Protein AF-A0A661FQG8-F1 (afdb_monomer)

Sequence (50 aa):
MKDSINQIIRQRLTKMQKIHFVGVGGTGMSGIAEVMSNLGCQVSGSDIKE

Nearest PDB structures (foldseek):
  8hku-assembly1_ARF1  TM=6.253E-01  e=1.365E-01  Sulfolobus acidocaldarius DSM 639
  4u1t-assembly2_E  TM=5.615E-01  e=9.361E-01  Micromonospora echinospora
  3nm3-assembly1_D  TM=5.640E-01  e=2.541E+00  Nakaseomyces glabratus
  5wt6-assembly1_A-2  TM=6.118E-01  e=3.629E+00  Helicobacter pylori 26695
  2zsk-assembly1_B  TM=5.178E-01  e=4.827E+00  Pyrococcus horikoshii OT3

Structure (mmCIF, N/CA/C/O backbone):
data_AF-A0A661FQG8-F1
#
_entry.id   AF-A0A661FQG8-F1
#
loop_
_atom_site.group_PDB
_atom_site.id
_atom_site.type_symbol
_atom_site.label_atom_id
_atom_site.label_alt_id
_atom_site.label_comp_id
_atom_site.label_asym_id
_atom_site.label_entity_id
_atom_site.label_seq_id
_atom_site.pdbx_PDB_ins_code
_atom_site.Cartn_x
_atom_site.Cartn_y
_atom_site.Cartn_z
_atom_site.occupancy
_atom_site.B_iso_or_equiv
_atom_site.auth_seq_id
_atom_site.auth_comp_id
_atom_site.auth_asym_id
_atom_site.auth_atom_id
_atom_site.pdbx_PDB_model_num
ATOM 1 N N . MET A 1 1 ? -26.152 -3.594 12.444 1.00 60.44 1 MET A N 1
ATOM 2 C CA . MET A 1 1 ? -25.571 -4.807 13.083 1.00 60.44 1 MET A CA 1
ATOM 3 C C . MET A 1 1 ? -24.461 -5.419 12.230 1.00 60.44 1 MET A C 1
ATOM 5 O O . MET A 1 1 ? -23.367 -5.607 12.744 1.00 60.44 1 MET A O 1
ATOM 9 N N . LYS A 1 2 ? -24.695 -5.665 10.929 1.00 61.94 2 LYS A N 1
ATOM 10 C CA . LYS A 1 2 ? -23.643 -6.079 9.977 1.00 61.94 2 LYS A CA 1
ATOM 11 C C . LYS A 1 2 ? -22.494 -5.061 9.879 1.00 61.94 2 LYS A C 1
ATOM 13 O O . LYS A 1 2 ? -21.335 -5.454 9.796 1.00 61.94 2 LYS A O 1
ATOM 18 N N . ASP A 1 3 ? -22.809 -3.773 9.985 1.00 74.19 3 ASP A N 1
ATOM 19 C CA . ASP A 1 3 ? -21.826 -2.684 9.896 1.00 74.19 3 ASP A CA 1
ATOM 20 C C . ASP A 1 3 ? -20.826 -2.694 11.054 1.00 74.19 3 ASP A C 1
ATOM 22 O O . ASP A 1 3 ? -19.629 -2.545 10.839 1.00 74.19 3 ASP A O 1
ATOM 26 N N . SER A 1 4 ? -21.287 -2.985 12.273 1.00 79.25 4 SER A N 1
ATOM 27 C CA . SER A 1 4 ? -20.421 -3.080 13.452 1.00 79.25 4 SER A CA 1
ATOM 28 C C . SER A 1 4 ? -19.450 -4.262 13.365 1.00 79.25 4 SER A C 1
ATOM 30 O O . SER A 1 4 ? -18.297 -4.129 13.763 1.00 79.25 4 SER A O 1
ATOM 32 N N . ILE A 1 5 ? -19.874 -5.397 12.793 1.00 79.75 5 ILE A N 1
ATOM 33 C CA . ILE A 1 5 ? -18.993 -6.556 12.562 1.00 79.75 5 ILE A CA 1
ATOM 34 C C . ILE A 1 5 ? -17.930 -6.215 11.511 1.00 79.75 5 ILE A C 1
ATOM 36 O O . ILE A 1 5 ? -16.742 -6.444 11.743 1.00 79.75 5 ILE A O 1
ATOM 40 N N . ASN A 1 6 ? -18.332 -5.598 10.395 1.00 73.75 6 ASN A N 1
ATOM 41 C CA . ASN A 1 6 ? -17.394 -5.136 9.369 1.00 73.75 6 ASN A CA 1
ATOM 42 C C . ASN A 1 6 ? -16.393 -4.115 9.923 1.00 73.75 6 ASN A C 1
ATOM 44 O O . ASN A 1 6 ? -15.211 -4.154 9.581 1.00 73.75 6 ASN A O 1
ATOM 48 N N . GLN A 1 7 ? -16.838 -3.232 10.815 1.00 73.69 7 GLN A N 1
ATOM 49 C CA . GLN A 1 7 ? -15.984 -2.222 11.427 1.00 73.69 7 GLN A CA 1
ATOM 50 C C . GLN A 1 7 ? -14.965 -2.827 12.402 1.00 73.69 7 GLN A C 1
ATOM 52 O O . GLN A 1 7 ? -13.803 -2.422 12.385 1.00 73.69 7 GLN A O 1
ATOM 57 N N . ILE A 1 8 ? -15.344 -3.849 13.177 1.00 75.88 8 ILE A N 1
ATOM 58 C CA . ILE A 1 8 ? -14.423 -4.587 14.060 1.00 75.88 8 ILE A CA 1
ATOM 59 C C . ILE A 1 8 ? -13.371 -5.358 13.247 1.00 75.88 8 ILE A C 1
ATOM 61 O O . ILE A 1 8 ? -12.190 -5.350 13.603 1.00 75.88 8 ILE A O 1
ATOM 65 N N . ILE A 1 9 ? -13.773 -5.998 12.142 1.00 71.50 9 ILE A N 1
ATOM 66 C CA . ILE A 1 9 ? -12.846 -6.714 11.250 1.00 71.50 9 ILE A CA 1
ATOM 67 C C . ILE A 1 9 ? -11.849 -5.734 10.622 1.00 71.50 9 ILE A C 1
ATOM 69 O O . ILE A 1 9 ? -10.640 -5.977 10.671 1.00 71.50 9 ILE A O 1
ATOM 73 N N . ARG A 1 10 ? -12.329 -4.590 10.111 1.00 68.62 10 ARG A N 1
ATOM 74 C CA . ARG A 1 10 ? -11.457 -3.541 9.564 1.00 68.62 10 ARG A CA 1
ATOM 75 C C . ARG A 1 10 ? -10.466 -3.035 10.607 1.00 68.62 10 ARG A C 1
ATOM 77 O O . ARG A 1 10 ? -9.282 -3.004 10.312 1.00 68.62 10 ARG A O 1
ATOM 84 N N . GLN A 1 11 ? -10.896 -2.737 11.835 1.00 69.25 11 GLN A N 1
ATOM 85 C CA . GLN A 1 11 ? -10.010 -2.219 12.890 1.00 69.25 11 GLN A CA 1
ATOM 86 C C . GLN A 1 11 ? -8.858 -3.160 13.281 1.00 69.25 11 GLN A C 1
ATOM 88 O O . GLN A 1 11 ? -7.813 -2.692 13.735 1.00 69.25 11 GLN A O 1
ATOM 93 N N . ARG A 1 12 ? -9.015 -4.481 13.119 1.00 66.88 12 ARG A N 1
ATOM 94 C CA . ARG A 1 12 ? -7.933 -5.443 13.392 1.00 66.88 12 ARG A CA 1
ATOM 95 C C . ARG A 1 12 ? -6.929 -5.548 12.245 1.00 66.88 12 ARG A C 1
ATOM 97 O O . ARG A 1 12 ? -5.743 -5.710 12.517 1.00 66.88 12 ARG A O 1
ATOM 104 N N . LEU A 1 13 ? -7.385 -5.418 10.998 1.00 62.38 13 LEU A N 1
ATOM 105 C CA . LEU A 1 13 ? -6.527 -5.432 9.807 1.00 62.38 13 LEU A CA 1
ATOM 106 C C . LEU A 1 13 ? -5.794 -4.093 9.608 1.00 62.38 13 LEU A C 1
ATOM 108 O O . LEU A 1 13 ? -4.616 -4.075 9.264 1.00 62.38 13 LEU A O 1
ATOM 112 N N . THR A 1 14 ? -6.444 -2.968 9.916 1.00 58.50 14 THR A N 1
ATOM 113 C CA . THR A 1 14 ? -5.893 -1.612 9.740 1.00 58.50 14 THR A CA 1
ATOM 114 C C . THR A 1 14 ? -4.955 -1.160 10.859 1.00 58.50 14 THR A C 1
ATOM 116 O O . THR A 1 14 ? -4.436 -0.044 10.813 1.00 58.50 14 THR A O 1
ATOM 119 N N . LYS A 1 15 ? -4.681 -2.010 11.861 1.00 62.06 15 LYS A N 1
ATOM 120 C CA . LYS A 1 15 ? -3.661 -1.715 12.884 1.00 62.06 15 LYS A CA 1
ATOM 121 C C . LYS A 1 15 ? -2.272 -1.533 12.248 1.00 62.06 15 LYS A C 1
ATOM 123 O O . LYS A 1 15 ? -1.467 -0.749 12.743 1.00 62.06 15 LYS A O 1
ATOM 128 N N . MET A 1 16 ? -2.040 -2.185 11.105 1.00 63.19 16 MET A N 1
ATOM 129 C CA . MET A 1 16 ? -0.966 -1.885 10.152 1.00 63.19 16 MET A CA 1
ATOM 130 C C . MET A 1 16 ? -1.385 -0.679 9.301 1.00 63.19 16 MET A C 1
ATOM 132 O O . MET A 1 16 ? -1.809 -0.808 8.154 1.00 63.19 16 MET A O 1
ATOM 136 N N . GLN A 1 17 ? -1.358 0.503 9.914 1.00 75.62 17 GLN A N 1
ATOM 137 C CA . GLN A 1 17 ? -1.997 1.689 9.344 1.00 75.62 17 GLN A CA 1
ATOM 138 C C . GLN A 1 17 ? -1.243 2.236 8.127 1.00 75.62 17 GLN A C 1
ATOM 140 O O . GLN A 1 17 ? -1.866 2.854 7.272 1.00 75.62 17 GLN A O 1
ATOM 145 N N . LYS A 1 18 ? 0.072 1.984 8.037 1.00 89.56 18 LYS A N 1
ATOM 146 C CA . LYS A 1 18 ? 0.942 2.438 6.946 1.00 89.56 18 LYS A CA 1
ATOM 147 C C . LYS A 1 18 ? 1.848 1.310 6.468 1.00 89.56 18 LYS A C 1
ATOM 149 O O . LYS A 1 18 ? 2.570 0.727 7.272 1.00 89.56 18 LYS A O 1
ATOM 154 N N . ILE A 1 19 ? 1.827 1.032 5.170 1.00 91.56 19 ILE A N 1
ATOM 155 C CA . ILE A 1 19 ? 2.659 0.024 4.512 1.00 91.56 19 ILE A CA 1
ATOM 156 C C . ILE A 1 19 ? 3.465 0.724 3.416 1.00 91.56 19 ILE A C 1
ATOM 158 O O . ILE A 1 19 ? 2.909 1.483 2.620 1.00 91.56 19 ILE A O 1
ATOM 162 N N . HIS A 1 20 ? 4.776 0.485 3.386 1.00 93.88 20 HIS A N 1
ATOM 163 C CA . HIS A 1 20 ? 5.660 0.959 2.324 1.00 93.88 20 HIS A CA 1
ATOM 164 C C . HIS A 1 20 ? 6.210 -0.233 1.539 1.00 93.88 20 HIS A C 1
ATOM 166 O O . HIS A 1 20 ? 6.875 -1.093 2.114 1.00 93.88 20 HIS A O 1
ATOM 172 N N . PHE A 1 21 ? 5.928 -0.288 0.241 1.00 94.38 21 PHE A N 1
ATOM 173 C CA . PHE A 1 21 ? 6.410 -1.333 -0.660 1.00 94.38 21 PHE A CA 1
ATOM 174 C C . PHE A 1 21 ? 7.684 -0.868 -1.374 1.00 94.38 21 PHE A C 1
ATOM 176 O O . PHE A 1 21 ? 7.658 0.122 -2.096 1.00 94.38 21 PHE A O 1
ATOM 183 N N . VAL A 1 22 ? 8.787 -1.597 -1.207 1.00 94.81 22 VAL A N 1
ATOM 184 C CA . VAL A 1 22 ? 10.009 -1.408 -2.007 1.00 94.81 22 VAL A CA 1
ATOM 185 C C . VAL A 1 22 ? 9.919 -2.313 -3.236 1.00 94.81 22 VAL A C 1
ATOM 187 O O . VAL A 1 22 ? 9.645 -3.505 -3.092 1.00 94.81 22 VAL A O 1
ATOM 190 N N . GLY A 1 23 ? 10.121 -1.762 -4.432 1.00 94.88 23 GLY A N 1
ATOM 191 C CA . GLY A 1 23 ? 9.899 -2.476 -5.693 1.00 94.88 23 GLY A CA 1
ATOM 192 C C . GLY A 1 23 ? 8.419 -2.552 -6.097 1.00 94.88 23 GLY A C 1
ATOM 193 O O . GLY A 1 23 ? 7.975 -3.573 -6.629 1.00 94.88 23 GLY A O 1
ATOM 194 N N . VAL A 1 24 ? 7.620 -1.521 -5.782 1.00 95.88 24 VAL A N 1
ATOM 195 C CA . VAL A 1 24 ? 6.1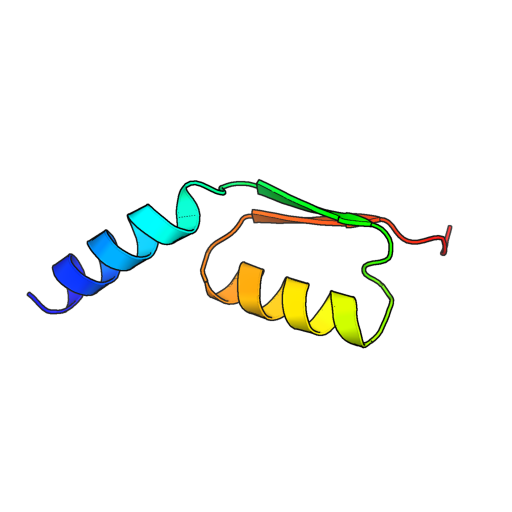55 -1.523 -5.998 1.00 95.88 24 VAL A CA 1
ATOM 196 C C . VAL A 1 24 ? 5.744 -1.602 -7.476 1.00 95.88 24 VAL A C 1
ATOM 198 O O . VAL A 1 24 ? 4.637 -2.038 -7.785 1.00 95.88 24 VAL A O 1
ATOM 201 N N . GLY A 1 25 ? 6.627 -1.215 -8.394 1.00 93.44 25 GLY A N 1
ATOM 202 C CA . GLY A 1 25 ? 6.418 -1.261 -9.840 1.00 93.44 25 GLY A CA 1
ATOM 203 C C . GLY A 1 25 ? 6.471 -2.671 -10.437 1.00 93.44 25 GLY A C 1
ATOM 204 O O . GLY A 1 25 ? 6.081 -2.855 -11.591 1.00 93.44 25 GLY A O 1
ATOM 205 N N . GLY A 1 26 ? 6.914 -3.679 -9.677 1.00 94.62 26 GLY A N 1
ATOM 206 C CA . GLY A 1 26 ? 6.835 -5.080 -10.087 1.00 94.62 26 GLY A CA 1
ATOM 207 C C . GLY A 1 26 ? 5.388 -5.587 -10.137 1.00 94.62 26 GLY A C 1
ATOM 208 O O . GLY A 1 26 ? 4.600 -5.319 -9.234 1.00 94.62 26 GLY A O 1
ATOM 209 N N . THR A 1 27 ? 5.044 -6.392 -11.147 1.00 90.25 27 THR A N 1
ATOM 210 C CA . THR A 1 27 ? 3.679 -6.915 -11.383 1.00 90.25 27 THR A CA 1
ATOM 211 C C . THR A 1 27 ? 3.075 -7.684 -10.205 1.00 90.25 27 THR A C 1
ATOM 213 O O . THR A 1 27 ? 1.859 -7.687 -10.041 1.00 90.25 27 THR A O 1
ATOM 216 N N . GLY A 1 28 ? 3.896 -8.331 -9.373 1.00 92.38 28 GLY A N 1
ATOM 217 C CA . GLY A 1 28 ? 3.417 -8.995 -8.155 1.00 92.38 28 GLY A CA 1
ATOM 218 C C . GLY A 1 28 ? 3.173 -8.026 -6.996 1.00 92.38 28 GLY A C 1
ATOM 219 O O . GLY A 1 28 ? 2.189 -8.150 -6.269 1.00 92.38 28 GLY A O 1
ATOM 220 N N . MET A 1 29 ? 4.059 -7.042 -6.834 1.00 94.62 29 MET A N 1
ATOM 221 C CA . MET A 1 29 ? 4.022 -6.111 -5.705 1.00 94.62 29 MET A CA 1
ATOM 222 C C . MET A 1 29 ? 2.921 -5.062 -5.865 1.00 94.62 29 MET A C 1
ATOM 224 O O . MET A 1 29 ? 2.267 -4.727 -4.877 1.00 94.62 29 MET A O 1
ATOM 228 N N . SER A 1 30 ? 2.650 -4.611 -7.093 1.00 94.31 30 SER A N 1
ATOM 229 C CA . SER A 1 30 ? 1.554 -3.682 -7.386 1.00 94.31 30 SER A CA 1
ATOM 230 C C . SER A 1 30 ? 0.180 -4.267 -7.043 1.00 94.31 30 SER A C 1
ATOM 232 O O . SER A 1 30 ? -0.633 -3.591 -6.415 1.00 94.31 30 SER A O 1
ATOM 234 N N . GLY A 1 31 ? -0.061 -5.545 -7.357 1.00 95.19 31 GLY A N 1
ATOM 235 C CA . GLY A 1 31 ? -1.325 -6.216 -7.034 1.00 95.19 31 GLY A CA 1
ATOM 23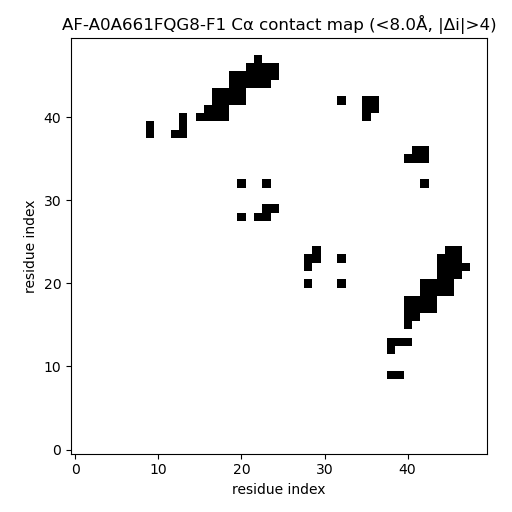6 C C . GLY A 1 31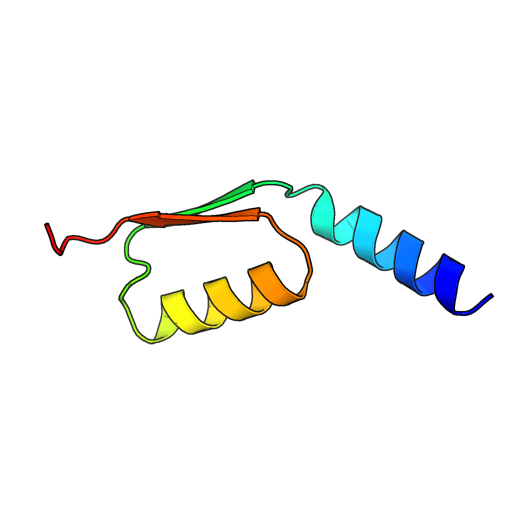 ? -1.554 -6.372 -5.527 1.00 95.19 31 GLY A C 1
ATOM 237 O O . GLY A 1 31 ? -2.655 -6.138 -5.029 1.00 95.19 31 GLY A O 1
ATOM 238 N N . ILE A 1 32 ? -0.506 -6.705 -4.765 1.00 93.88 32 ILE A N 1
ATOM 239 C CA . ILE A 1 32 ? -0.604 -6.787 -3.298 1.00 93.88 32 ILE A CA 1
ATOM 240 C C . ILE A 1 32 ? -0.826 -5.390 -2.697 1.00 93.88 32 ILE A C 1
ATOM 242 O O . ILE A 1 32 ? -1.647 -5.239 -1.788 1.00 93.88 32 ILE A O 1
ATOM 246 N N . ALA A 1 33 ? -0.141 -4.367 -3.214 1.00 94.25 33 ALA A N 1
ATOM 247 C CA . ALA A 1 33 ? -0.320 -2.980 -2.792 1.00 94.25 33 ALA A CA 1
ATOM 248 C C . ALA A 1 33 ? -1.768 -2.495 -3.002 1.00 94.25 33 ALA A C 1
ATOM 250 O O . ALA A 1 33 ? -2.342 -1.864 -2.110 1.00 94.25 33 ALA A O 1
ATOM 251 N N . GLU A 1 34 ? -2.391 -2.857 -4.125 1.00 94.12 34 GLU A N 1
ATOM 252 C CA . GLU A 1 34 ? -3.791 -2.542 -4.422 1.00 94.12 34 GLU A CA 1
ATOM 253 C C . GLU A 1 34 ? -4.766 -3.239 -3.459 1.00 94.12 34 GLU A C 1
ATOM 255 O O . GLU A 1 34 ? -5.653 -2.593 -2.894 1.00 94.12 34 GLU A O 1
ATOM 260 N N . VAL A 1 35 ? -4.572 -4.535 -3.187 1.00 92.75 35 VAL A N 1
ATOM 261 C CA . VAL A 1 35 ? -5.396 -5.274 -2.212 1.00 92.75 35 VAL A CA 1
ATOM 262 C C . VAL A 1 35 ? -5.306 -4.636 -0.824 1.00 92.75 35 VAL A C 1
ATOM 264 O O . VAL A 1 35 ? -6.331 -4.428 -0.173 1.00 92.75 35 VAL A O 1
ATOM 267 N N . MET A 1 36 ? -4.101 -4.275 -0.378 1.00 90.69 36 MET A N 1
ATOM 268 C CA . MET A 1 36 ? -3.904 -3.620 0.919 1.00 90.69 36 MET A CA 1
ATOM 269 C C . MET A 1 36 ? -4.587 -2.248 0.979 1.00 90.69 36 MET A C 1
ATOM 271 O O . MET A 1 36 ? -5.215 -1.918 1.989 1.00 90.69 36 MET A O 1
ATOM 275 N N . SER A 1 37 ? -4.527 -1.469 -0.104 1.00 89.69 37 SER A N 1
ATOM 276 C CA . SER A 1 37 ? -5.239 -0.191 -0.204 1.00 89.69 37 SER A CA 1
ATOM 277 C C . SER A 1 37 ? -6.758 -0.382 -0.089 1.00 89.69 37 SER A C 1
ATOM 2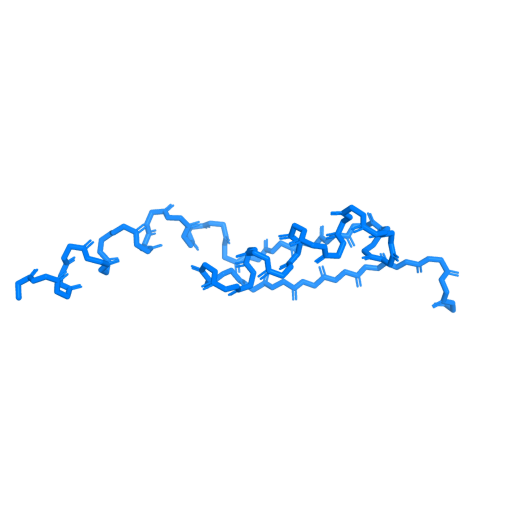79 O O . SER A 1 37 ? -7.408 0.287 0.718 1.00 89.69 37 SER A O 1
ATOM 281 N N . ASN A 1 38 ? -7.314 -1.380 -0.783 1.00 90.56 38 ASN A N 1
ATOM 282 C CA . ASN A 1 38 ? -8.744 -1.709 -0.742 1.00 90.56 38 ASN A CA 1
ATOM 283 C C . ASN A 1 38 ? -9.224 -2.194 0.639 1.00 90.56 38 ASN A C 1
ATOM 285 O O . ASN A 1 38 ? -10.375 -1.963 1.027 1.00 90.56 38 ASN A O 1
ATOM 289 N N . LEU A 1 39 ? -8.341 -2.826 1.416 1.00 87.06 39 LEU A N 1
ATOM 290 C CA . LEU A 1 39 ? -8.608 -3.226 2.801 1.00 87.06 39 LEU A CA 1
ATOM 291 C C . LEU A 1 39 ? -8.541 -2.054 3.799 1.00 87.06 39 LEU A C 1
ATOM 293 O O . LEU A 1 39 ? -8.948 -2.211 4.954 1.00 87.06 39 LEU A O 1
ATOM 297 N N . GLY A 1 40 ? -8.107 -0.869 3.357 1.00 83.94 40 GLY A N 1
ATOM 298 C CA . GLY A 1 40 ? -8.063 0.355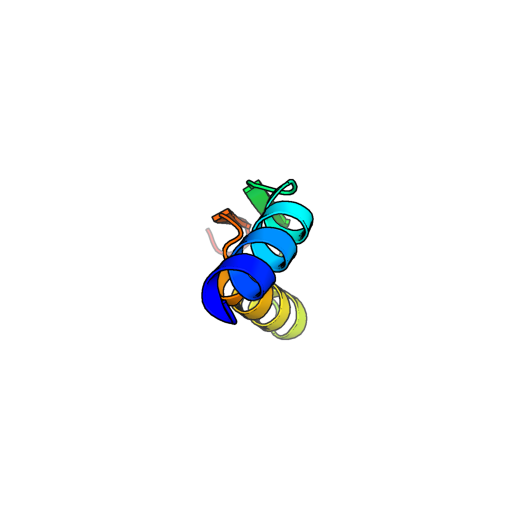 4.158 1.00 83.94 40 GLY A CA 1
ATOM 299 C C . GLY A 1 40 ? -6.706 0.651 4.799 1.00 83.94 40 GLY A C 1
ATOM 300 O O . GLY A 1 40 ? -6.649 1.446 5.738 1.00 83.94 40 GLY A O 1
ATOM 301 N N . CYS A 1 41 ? -5.622 0.027 4.329 1.00 88.50 41 CYS A N 1
ATOM 302 C CA . CYS A 1 41 ? -4.264 0.403 4.720 1.00 88.50 41 CYS A CA 1
ATOM 303 C C . CYS A 1 41 ? -3.816 1.663 3.964 1.00 88.50 41 CYS A C 1
ATOM 305 O O . CYS A 1 41 ? -4.114 1.828 2.780 1.00 88.50 41 CYS A O 1
ATOM 307 N N . GLN A 1 42 ? -3.037 2.535 4.612 1.00 91.19 42 GLN A N 1
ATOM 308 C CA . GLN A 1 42 ? -2.323 3.594 3.901 1.00 91.19 42 GLN A CA 1
ATOM 309 C C . GLN A 1 42 ? -1.113 2.973 3.204 1.00 91.19 42 GLN A C 1
ATOM 311 O O . GLN A 1 42 ? -0.213 2.454 3.860 1.00 91.19 42 GLN A O 1
ATOM 316 N N . VAL A 1 43 ? -1.093 3.013 1.877 1.00 93.06 43 VAL A N 1
ATOM 317 C CA . VAL A 1 43 ? -0.039 2.392 1.075 1.00 93.06 43 VAL A CA 1
ATOM 318 C C . VAL A 1 43 ? 0.848 3.472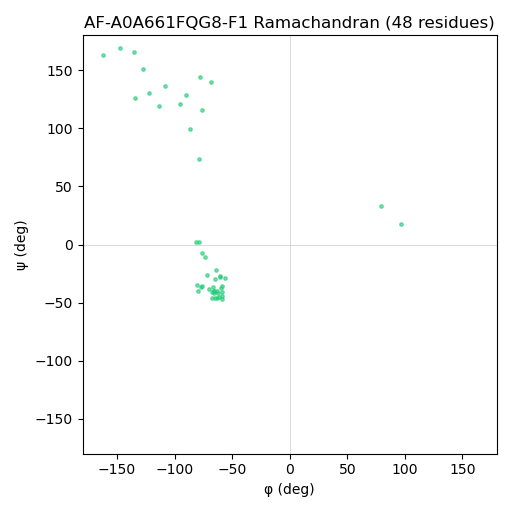 0.463 1.00 93.06 43 VAL A C 1
ATOM 320 O O . VAL A 1 43 ? 0.366 4.490 -0.024 1.00 93.06 43 VAL A O 1
ATOM 323 N N . SER A 1 44 ? 2.154 3.247 0.510 1.00 95.00 44 SER A N 1
ATOM 324 C CA . SER A 1 44 ? 3.181 4.018 -0.190 1.00 95.00 44 SER A CA 1
ATOM 325 C C . SER A 1 44 ? 4.169 3.046 -0.832 1.00 95.00 44 SER A C 1
ATOM 327 O O . SER A 1 44 ? 4.180 1.863 -0.485 1.00 95.00 44 SER A O 1
ATOM 329 N N . GLY A 1 45 ? 5.006 3.508 -1.753 1.00 94.00 45 GLY A N 1
ATOM 330 C CA . GLY A 1 45 ? 6.026 2.644 -2.325 1.00 94.00 45 GLY A CA 1
ATOM 331 C C . GLY A 1 45 ? 7.138 3.400 -3.024 1.00 94.00 45 GLY A C 1
ATOM 332 O O . GLY A 1 45 ? 7.001 4.584 -3.322 1.00 94.00 45 GLY A O 1
ATOM 333 N N . SER A 1 46 ? 8.239 2.695 -3.236 1.00 95.56 46 SER A N 1
ATOM 334 C CA . SER A 1 46 ? 9.408 3.132 -3.991 1.00 95.56 46 SER A CA 1
ATOM 335 C C . SER A 1 46 ? 9.739 2.0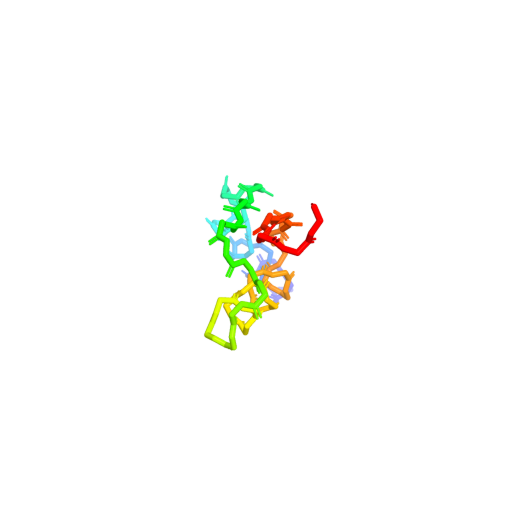83 -5.047 1.00 95.56 46 SER A C 1
ATOM 337 O O . SER A 1 46 ? 9.460 0.894 -4.871 1.00 95.56 46 SER A O 1
ATOM 339 N N . ASP A 1 47 ? 10.319 2.517 -6.156 1.00 94.69 47 ASP A N 1
ATOM 340 C CA . ASP A 1 47 ? 10.863 1.649 -7.195 1.00 94.69 47 ASP A CA 1
ATOM 341 C C . ASP A 1 47 ? 12.082 2.334 -7.825 1.00 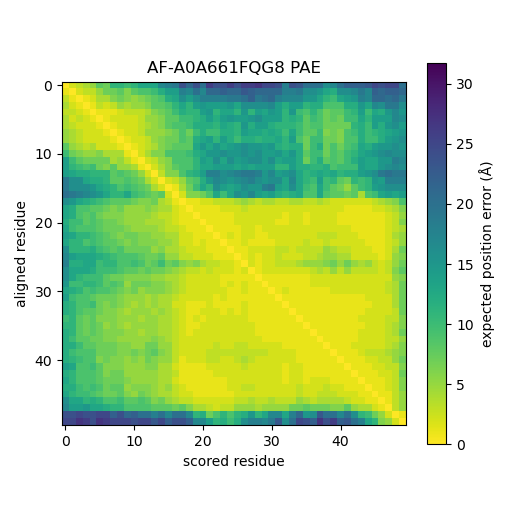94.69 47 ASP A C 1
ATOM 343 O O . ASP A 1 47 ? 12.321 3.509 -7.571 1.00 94.69 47 ASP A O 1
ATOM 347 N N . ILE A 1 48 ? 12.857 1.615 -8.635 1.00 90.50 48 ILE A N 1
ATOM 348 C CA . ILE A 1 48 ? 14.112 2.112 -9.231 1.00 90.50 48 ILE A CA 1
ATOM 349 C C . ILE A 1 48 ? 13.854 3.031 -10.448 1.00 90.50 48 ILE A C 1
ATOM 351 O O . ILE A 1 48 ? 14.785 3.526 -11.081 1.00 90.50 48 ILE A O 1
ATOM 355 N N . LYS A 1 49 ? 12.593 3.304 -10.798 1.00 72.81 49 LYS A N 1
ATOM 356 C CA . LYS A 1 49 ? 12.263 4.269 -11.854 1.00 72.81 49 LYS A CA 1
ATOM 357 C C . LYS A 1 49 ? 12.186 5.693 -11.294 1.00 72.81 49 LYS A C 1
ATOM 359 O O . LYS A 1 49 ? 11.142 6.089 -10.786 1.00 72.81 49 LYS A O 1
ATOM 364 N N . GLU A 1 50 ? 13.300 6.391 -11.530 1.00 51.47 50 GLU A N 1
ATOM 365 C CA . GLU A 1 50 ? 13.710 7.746 -11.107 1.00 51.47 50 GLU A CA 1
ATOM 366 C C . GLU A 1 50 ? 14.058 7.896 -9.618 1.00 51.47 50 GLU A C 1
ATOM 368 O O . GLU A 1 50 ? 13.172 7.737 -8.751 1.00 51.47 50 GLU A O 1
#

Secondary structure (DSSP, 8-state):
-HHHHHHHHHHHHTTS-EEEEETTTSHHHHHHHHHHHHTT-EEEEE-S--

Solvent-accessible surface area (backbone atoms only — not comparable to full-atom values): 2933 Å² total; per-residue (Å²): 112,72,63,61,55,54,51,55,54,40,58,66,66,32,69,58,48,69,45,76,37,79,48,30,81,40,81,70,44,39,54,53,48,50,52,43,39,75,64,61,27,44,70,48,64,45,49,92,82,121

pLDDT: mean 83.41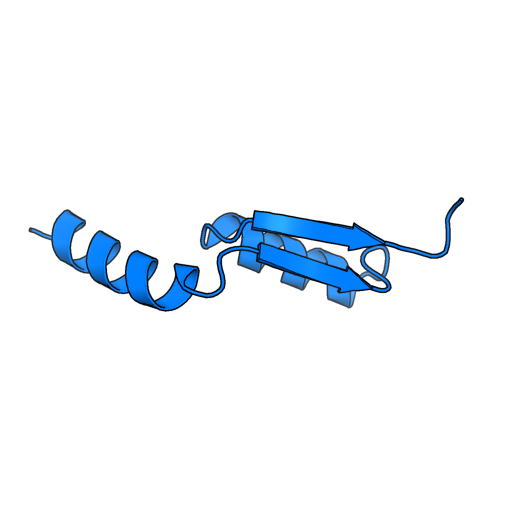, std 12.75, range [51.47, 95.88]

Mean predicted aligned error: 6.91 Å

Radius of gyration: 13.34 Å; Cα contacts (8 Å, |Δi|>4): 50; chains: 1; bounding box: 40×17×26 Å

Foldseek 3Di:
DVVVVLVVVLVVLCVQQEDEAEQCVDPVNVVVQVVSVVSRHHYHYDYPPD